Protein AF-A0A534PDE4-F1 (afdb_monomer_lite)

Structure (mmCIF, N/CA/C/O backbone):
data_AF-A0A534PDE4-F1
#
_entry.id   AF-A0A534PDE4-F1
#
loop_
_atom_site.group_PDB
_atom_site.id
_atom_site.type_symbol
_atom_site.label_atom_id
_atom_site.label_alt_id
_atom_site.label_comp_id
_atom_site.label_asym_id
_atom_site.label_entity_id
_atom_site.label_seq_id
_atom_site.pdbx_PDB_ins_code
_atom_site.Cartn_x
_atom_site.Cartn_y
_atom_site.Cartn_z
_atom_site.occupancy
_atom_site.B_iso_or_equiv
_atom_site.auth_seq_id
_atom_site.auth_comp_id
_atom_site.auth_asym_id
_atom_site.auth_atom_id
_atom_site.pdbx_PDB_model_num
ATOM 1 N N . MET A 1 1 ? -26.839 15.246 -19.950 1.00 51.34 1 MET A N 1
ATOM 2 C CA . MET A 1 1 ? -26.367 13.848 -19.894 1.00 51.34 1 MET A CA 1
ATOM 3 C C . MET A 1 1 ? -24.877 13.902 -20.155 1.00 51.34 1 MET A C 1
ATOM 5 O O . MET A 1 1 ? -24.501 14.30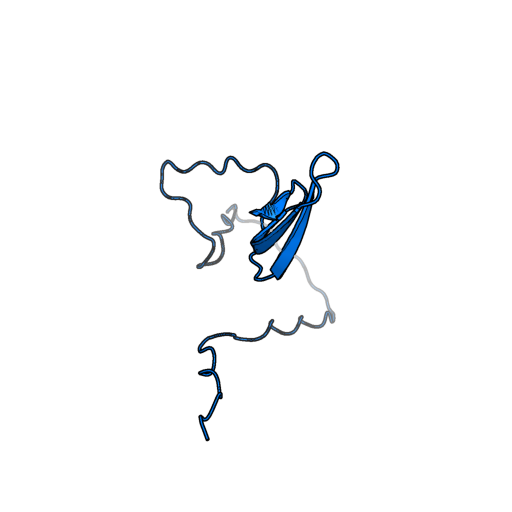2 -21.247 1.00 51.34 1 MET A O 1
ATOM 9 N N . HIS A 1 2 ? -24.051 13.686 -19.133 1.00 56.69 2 HIS A N 1
ATOM 10 C CA . HIS A 1 2 ? -22.598 13.756 -19.281 1.00 56.69 2 HIS A CA 1
ATOM 11 C C . HIS A 1 2 ? -22.086 12.371 -19.676 1.00 56.69 2 HIS A C 1
ATOM 13 O O . HIS A 1 2 ? -22.272 11.409 -18.932 1.00 56.69 2 HIS A O 1
ATOM 19 N N . ASP A 1 3 ? -21.513 12.279 -20.873 1.00 57.88 3 ASP A N 1
ATOM 20 C CA . ASP A 1 3 ? -20.827 11.087 -21.363 1.00 57.88 3 ASP A CA 1
ATOM 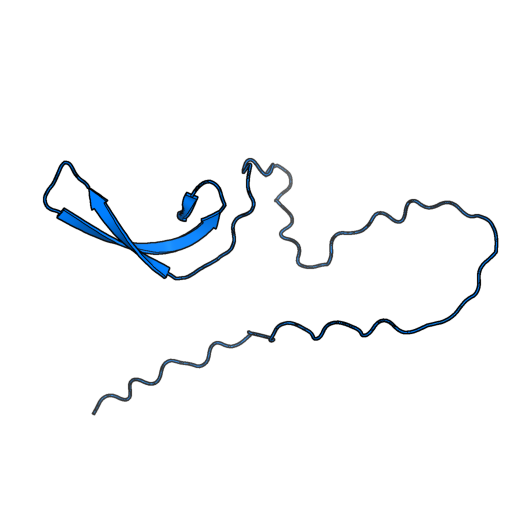21 C C . ASP A 1 3 ? -19.610 10.821 -20.464 1.00 57.88 3 ASP A C 1
ATOM 23 O O . ASP A 1 3 ? -18.760 11.693 -20.285 1.00 57.88 3 ASP A O 1
ATOM 27 N N . SER A 1 4 ? -19.600 9.656 -19.814 1.00 59.06 4 SER A N 1
ATOM 28 C CA . SER A 1 4 ? -18.617 9.261 -18.793 1.00 59.06 4 SER A CA 1
ATOM 29 C C . SER A 1 4 ? -17.612 8.244 -19.331 1.00 59.06 4 SER A C 1
ATOM 31 O O . SER A 1 4 ? -17.056 7.458 -18.567 1.00 59.06 4 SER A O 1
ATOM 33 N N . THR A 1 5 ? -17.405 8.211 -20.647 1.00 61.66 5 THR A N 1
ATOM 34 C CA . THR A 1 5 ? -16.501 7.243 -21.267 1.00 61.66 5 THR A CA 1
ATOM 35 C C . THR A 1 5 ? -15.038 7.643 -21.008 1.00 61.66 5 THR A C 1
ATOM 37 O O . THR A 1 5 ? -14.607 8.696 -21.485 1.00 61.66 5 THR A O 1
ATOM 40 N N . PRO A 1 6 ? -14.252 6.847 -20.255 1.00 58.38 6 PRO A N 1
ATOM 41 C CA . PRO A 1 6 ? -12.839 7.135 -20.026 1.00 58.38 6 PRO A CA 1
ATOM 42 C C . PRO A 1 6 ? -12.032 6.955 -21.326 1.00 58.38 6 PRO A C 1
ATOM 44 O O . PRO A 1 6 ? -12.392 6.114 -22.158 1.00 58.38 6 PRO A O 1
ATOM 47 N N . PRO A 1 7 ? -10.938 7.713 -21.531 1.00 60.53 7 PRO A N 1
ATOM 48 C CA . PRO A 1 7 ? -10.123 7.572 -22.731 1.00 60.53 7 PRO A CA 1
ATOM 49 C C . PRO A 1 7 ? -9.463 6.183 -22.783 1.00 60.53 7 PRO A C 1
ATOM 51 O O . PRO A 1 7 ? -9.087 5.639 -21.739 1.00 60.53 7 PRO A O 1
ATOM 54 N N . PRO A 1 8 ? -9.287 5.591 -23.978 1.00 54.25 8 PRO A N 1
ATOM 55 C CA . PRO A 1 8 ? -8.600 4.315 -24.104 1.00 54.25 8 PRO A CA 1
ATOM 56 C C . PRO A 1 8 ? -7.130 4.465 -23.695 1.00 54.25 8 PRO A C 1
ATOM 58 O O . PRO A 1 8 ? -6.425 5.362 -24.158 1.00 54.25 8 PRO A O 1
ATOM 61 N N . ILE A 1 9 ? -6.662 3.558 -22.836 1.00 54.44 9 ILE A N 1
ATOM 62 C CA . ILE A 1 9 ? -5.260 3.479 -22.415 1.00 54.44 9 ILE A CA 1
ATOM 63 C C . ILE A 1 9 ? -4.431 3.024 -23.621 1.00 54.44 9 ILE A C 1
ATOM 65 O O . ILE A 1 9 ? -4.431 1.849 -23.994 1.00 54.44 9 ILE A O 1
ATOM 69 N N . ALA A 1 10 ? -3.733 3.966 -24.251 1.00 49.69 10 ALA A N 1
ATOM 70 C CA . ALA A 1 10 ? -2.782 3.664 -25.307 1.00 49.69 10 ALA A CA 1
ATOM 71 C C . ALA A 1 10 ? -1.579 2.908 -24.717 1.00 49.69 10 ALA A C 1
ATOM 73 O O . ALA A 1 10 ? -0.899 3.417 -23.830 1.00 49.69 10 ALA A O 1
ATOM 74 N N . GLY A 1 11 ? -1.305 1.702 -25.227 1.00 55.31 11 GLY A N 1
ATOM 75 C CA . GLY A 1 11 ? -0.000 1.050 -25.050 1.00 55.31 11 GLY A CA 1
ATOM 76 C C . GLY A 1 11 ? 0.036 -0.298 -24.329 1.00 55.31 11 GLY A C 1
ATOM 77 O O . GLY A 1 11 ? 1.125 -0.842 -24.165 1.00 55.31 11 GLY A O 1
ATOM 78 N N . ARG A 1 12 ? -1.091 -0.903 -23.933 1.00 47.44 12 ARG A N 1
ATOM 79 C CA . ARG A 1 12 ? -1.045 -2.246 -23.328 1.00 47.44 12 ARG A CA 1
ATOM 80 C C . ARG A 1 12 ? -1.027 -3.335 -24.404 1.00 47.44 12 ARG A C 1
ATOM 82 O O . ARG A 1 12 ? -2.063 -3.894 -24.753 1.00 47.44 12 ARG A O 1
ATOM 89 N N . ALA A 1 13 ? 0.158 -3.645 -24.926 1.00 50.94 13 ALA A N 1
ATOM 90 C CA . ALA A 1 13 ? 0.376 -4.925 -25.592 1.00 50.94 13 ALA A CA 1
ATOM 91 C C . ALA A 1 13 ? 0.112 -6.041 -24.564 1.00 50.94 13 ALA A C 1
ATOM 93 O O . ALA A 1 13 ? 0.687 -6.037 -23.473 1.00 50.94 13 ALA A O 1
ATOM 94 N N . GLY A 1 14 ? -0.822 -6.943 -24.871 1.00 59.06 14 GLY A N 1
ATOM 95 C CA . GLY A 1 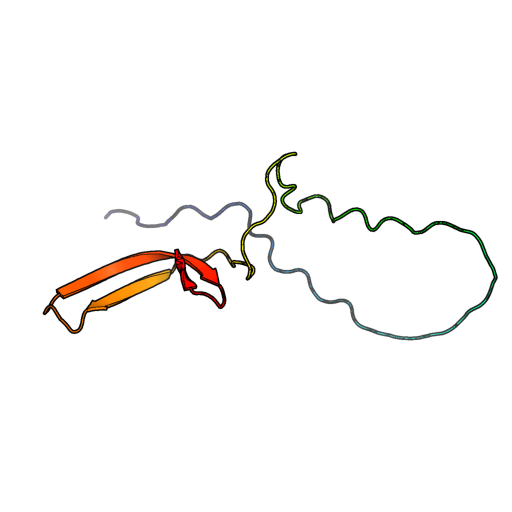14 ? -1.106 -8.108 -24.031 1.00 59.06 14 GLY A CA 1
ATOM 96 C C . GLY A 1 14 ? 0.134 -9.000 -23.862 1.00 59.06 14 GLY A C 1
ATOM 97 O O . GLY A 1 14 ? 1.074 -8.896 -24.654 1.00 59.06 14 GLY A O 1
ATOM 98 N N . PRO A 1 15 ? 0.168 -9.875 -22.842 1.00 55.72 15 PRO A N 1
ATOM 99 C CA . PRO A 1 15 ? 1.300 -10.774 -22.653 1.00 55.72 15 PRO A CA 1
ATOM 100 C C . PRO A 1 15 ? 1.453 -11.700 -23.870 1.00 55.72 15 PRO A C 1
ATOM 102 O O . PRO A 1 15 ? 0.474 -12.256 -24.370 1.00 55.72 15 PRO A O 1
ATOM 105 N N . ALA A 1 16 ? 2.688 -11.832 -24.356 1.00 57.41 16 ALA A N 1
ATOM 106 C CA . ALA A 1 16 ? 3.025 -12.652 -25.515 1.00 57.41 16 ALA A CA 1
ATOM 107 C C . ALA A 1 16 ? 2.710 -14.146 -25.272 1.00 57.41 16 ALA A C 1
ATOM 109 O O . ALA A 1 16 ? 2.858 -14.626 -24.143 1.00 57.41 16 ALA A O 1
ATOM 110 N N . PRO A 1 17 ? 2.300 -14.905 -26.306 1.00 52.41 17 PRO A N 1
ATOM 111 C CA . PRO A 1 17 ? 2.015 -16.328 -26.165 1.00 52.41 17 PRO A CA 1
ATOM 112 C C . PRO A 1 17 ? 3.307 -17.137 -25.973 1.00 52.41 17 PRO A C 1
ATOM 114 O O . PRO A 1 17 ? 4.322 -16.883 -26.621 1.00 52.41 17 PRO A O 1
ATOM 117 N N . LEU A 1 18 ? 3.256 -18.133 -25.083 1.00 55.34 18 LEU A N 1
ATOM 118 C CA . LEU A 1 18 ? 4.372 -19.037 -24.786 1.00 55.34 18 LEU A CA 1
ATOM 119 C C . LEU A 1 18 ? 4.683 -19.951 -25.990 1.00 55.34 18 LEU A C 1
ATOM 121 O O . LEU A 1 18 ? 3.748 -20.500 -26.584 1.00 55.34 18 LEU A O 1
ATOM 125 N N . PRO A 1 19 ? 5.964 -20.176 -26.344 1.00 49.31 19 PRO A N 1
ATOM 126 C CA . PRO A 1 19 ? 6.314 -21.091 -27.418 1.00 49.31 19 PRO A CA 1
ATOM 127 C C . PRO A 1 19 ? 6.182 -22.551 -26.966 1.00 49.31 19 PRO A C 1
ATOM 129 O O . PRO A 1 19 ? 6.598 -22.960 -25.884 1.00 49.31 19 PRO A O 1
ATOM 132 N N . HIS A 1 20 ? 5.577 -23.331 -27.849 1.00 46.12 20 HIS A N 1
ATOM 133 C CA . HIS A 1 20 ? 5.355 -24.768 -27.787 1.00 46.12 20 HIS A CA 1
ATOM 134 C C . HIS A 1 20 ? 6.689 -25.517 -27.909 1.00 46.12 20 HIS A C 1
ATOM 136 O O . HIS A 1 20 ? 7.443 -25.328 -28.862 1.00 46.12 20 HIS A O 1
ATOM 142 N N . VAL A 1 21 ? 6.964 -26.394 -26.943 1.00 49.56 21 VAL A N 1
ATOM 143 C CA . VAL A 1 21 ? 8.104 -27.319 -26.960 1.00 49.56 21 VAL A CA 1
ATOM 144 C C . VAL A 1 21 ? 7.810 -28.462 -27.929 1.00 49.56 21 VAL A C 1
ATOM 146 O O . VAL A 1 21 ? 6.819 -29.174 -27.770 1.00 49.56 21 VAL A O 1
ATOM 149 N N . GLY A 1 22 ? 8.700 -28.675 -28.901 1.00 38.44 22 GLY A N 1
ATOM 150 C CA . GLY A 1 22 ? 8.615 -29.809 -29.815 1.00 38.44 22 GLY A CA 1
ATOM 151 C C . GLY A 1 22 ? 9.882 -30.074 -30.632 1.00 38.44 22 GLY A C 1
ATOM 152 O O . GLY A 1 22 ? 9.971 -29.628 -31.765 1.00 38.44 22 GLY A O 1
ATOM 153 N N . ARG A 1 23 ? 10.752 -30.931 -30.070 1.00 35.94 23 ARG A N 1
ATOM 154 C CA . ARG A 1 23 ? 11.464 -32.044 -30.743 1.00 35.94 23 ARG A CA 1
ATOM 155 C C . ARG A 1 23 ? 12.695 -31.759 -31.634 1.00 35.94 23 ARG A C 1
ATOM 157 O O . ARG A 1 23 ? 12.568 -31.244 -32.734 1.00 35.94 23 ARG A O 1
ATOM 164 N N . GLY A 1 24 ? 13.822 -32.368 -31.236 1.00 39.72 24 GLY A N 1
ATOM 165 C CA . GLY A 1 24 ? 14.630 -33.196 -32.149 1.00 39.72 24 GLY A CA 1
ATOM 166 C C . GLY A 1 24 ? 16.076 -32.767 -32.414 1.00 39.72 24 GLY A C 1
ATOM 167 O O . GLY A 1 24 ? 16.320 -32.025 -33.352 1.00 39.72 24 GLY A O 1
ATOM 168 N N . ASP A 1 25 ? 16.990 -33.314 -31.606 1.00 42.41 25 ASP A N 1
ATOM 169 C CA . ASP A 1 25 ? 18.357 -33.783 -31.901 1.00 42.41 25 ASP A CA 1
ATOM 170 C C . ASP A 1 25 ? 19.250 -33.030 -32.903 1.00 42.41 25 ASP A C 1
ATOM 172 O O . ASP A 1 25 ? 19.032 -33.069 -34.111 1.00 42.41 25 ASP A O 1
ATOM 176 N N . SER A 1 26 ? 20.388 -32.524 -32.408 1.00 36.72 26 SER A N 1
ATOM 177 C CA . SER A 1 26 ? 21.738 -33.050 -32.721 1.00 36.72 26 SER A CA 1
ATOM 178 C C . SER A 1 26 ? 22.826 -32.100 -32.193 1.00 36.72 26 SER A C 1
ATOM 180 O O . SER A 1 26 ? 22.963 -30.970 -32.651 1.00 36.72 26 SER A O 1
ATOM 182 N N . ALA A 1 27 ? 23.633 -32.579 -31.247 1.00 40.56 27 ALA A N 1
ATOM 183 C CA . ALA A 1 27 ? 25.007 -32.114 -31.012 1.00 40.56 27 ALA A CA 1
ATOM 184 C C . ALA A 1 27 ? 25.964 -33.112 -31.718 1.00 40.56 27 ALA A C 1
ATOM 186 O O . ALA A 1 27 ? 25.485 -34.199 -32.051 1.00 40.56 27 ALA A O 1
ATOM 187 N N . PRO A 1 28 ? 27.282 -32.860 -31.914 1.00 59.34 28 PRO A N 1
ATOM 188 C CA . PRO A 1 28 ? 28.119 -31.842 -31.261 1.00 59.34 28 PRO A CA 1
ATOM 189 C C . PRO A 1 28 ? 29.136 -31.123 -32.186 1.00 59.34 28 PRO A C 1
ATOM 191 O O . PRO A 1 28 ? 29.486 -31.619 -33.248 1.00 59.34 28 PRO A O 1
ATOM 194 N N . THR A 1 29 ? 29.715 -30.003 -31.738 1.00 34.84 29 THR A N 1
ATOM 195 C CA . THR A 1 29 ? 31.138 -29.701 -32.007 1.00 34.84 29 THR A CA 1
ATOM 196 C C . THR A 1 29 ? 31.664 -28.561 -31.127 1.00 34.84 29 THR A C 1
ATOM 198 O O . THR A 1 29 ? 31.229 -27.420 -31.206 1.00 34.84 29 THR A O 1
ATOM 201 N N . SER A 1 30 ? 32.593 -28.959 -30.257 1.00 39.97 30 SER A N 1
ATOM 202 C CA . SER A 1 30 ? 33.776 -28.268 -29.735 1.00 39.97 30 SER A CA 1
ATOM 203 C C . SER A 1 30 ? 33.965 -26.761 -29.994 1.00 39.97 30 SER A C 1
ATOM 205 O O . SER A 1 30 ? 34.219 -26.350 -31.119 1.00 39.97 30 SER A O 1
ATOM 207 N N . ALA A 1 31 ? 34.046 -26.042 -28.867 1.00 46.84 31 ALA A N 1
ATOM 208 C CA . ALA A 1 31 ? 34.928 -24.912 -28.552 1.00 46.84 31 ALA A CA 1
ATOM 209 C C . ALA A 1 31 ? 34.880 -23.658 -29.442 1.00 46.84 31 ALA A C 1
ATOM 211 O O . ALA A 1 31 ? 35.462 -23.638 -30.517 1.00 46.84 31 ALA A O 1
ATOM 212 N N . ASP A 1 32 ? 34.364 -22.555 -28.889 1.00 37.59 32 ASP A N 1
ATOM 213 C CA . ASP A 1 32 ? 35.236 -21.411 -28.601 1.00 37.59 32 ASP A CA 1
ATOM 214 C C . ASP A 1 32 ? 34.621 -20.492 -27.534 1.00 37.59 32 ASP A C 1
ATOM 216 O O . ASP A 1 32 ? 33.407 -20.435 -27.327 1.00 37.59 32 ASP A O 1
ATOM 220 N N . ALA A 1 33 ? 35.499 -19.815 -26.812 1.00 48.94 33 ALA A N 1
ATOM 221 C CA . ALA A 1 33 ? 35.213 -18.938 -25.703 1.00 48.94 33 ALA A CA 1
ATOM 222 C C . ALA A 1 33 ? 34.346 -17.741 -26.105 1.00 48.94 33 ALA A C 1
ATOM 224 O O . ALA A 1 33 ? 34.727 -16.916 -26.925 1.00 48.94 33 ALA A O 1
ATOM 225 N N . SER A 1 34 ? 33.240 -17.555 -25.398 1.00 39.72 34 SER A N 1
ATOM 226 C CA . SER A 1 34 ? 32.896 -16.251 -24.841 1.00 39.72 34 SER A CA 1
ATOM 227 C C . SER A 1 34 ? 31.763 -16.488 -23.867 1.00 39.72 34 SER A C 1
ATOM 229 O O . SER A 1 34 ? 30.710 -16.999 -24.245 1.00 39.72 34 SER A O 1
ATOM 231 N N . ALA A 1 35 ? 31.974 -16.140 -22.600 1.00 49.53 35 ALA A N 1
ATOM 232 C CA . ALA A 1 35 ? 30.865 -15.871 -21.709 1.00 49.53 35 ALA A CA 1
ATOM 233 C C . ALA A 1 35 ? 30.055 -14.757 -22.378 1.00 49.53 35 ALA A C 1
ATOM 235 O O . ALA A 1 35 ? 30.393 -13.579 -22.246 1.00 49.53 35 ALA A O 1
ATOM 236 N N . ALA A 1 36 ? 29.050 -15.148 -23.168 1.00 49.34 36 ALA A N 1
ATOM 237 C CA . ALA A 1 36 ? 28.075 -14.257 -23.749 1.00 49.34 36 ALA A CA 1
ATOM 238 C C . ALA A 1 36 ? 27.417 -13.587 -22.555 1.00 49.34 36 ALA A C 1
ATOM 240 O O . ALA A 1 36 ? 26.542 -14.152 -21.899 1.00 49.34 36 ALA A O 1
ATOM 241 N N . ARG A 1 37 ? 27.965 -12.422 -22.202 1.00 55.12 37 ARG A N 1
ATOM 242 C CA . ARG A 1 37 ? 27.405 -11.504 -21.232 1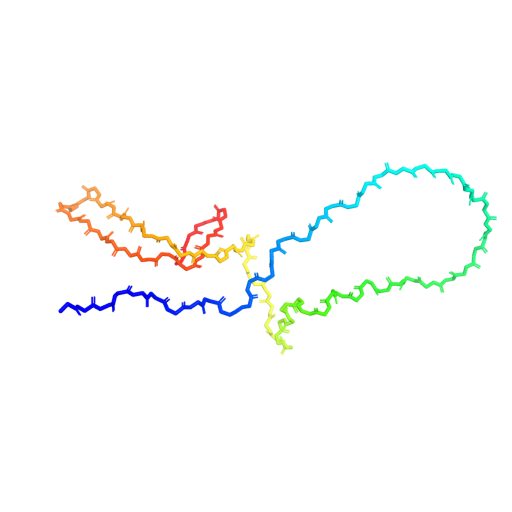.00 55.12 37 ARG A CA 1
ATOM 243 C C . ARG A 1 37 ? 25.954 -11.388 -21.638 1.00 55.12 37 ARG A C 1
ATOM 245 O O . ARG A 1 37 ? 25.673 -10.839 -22.699 1.00 55.12 37 ARG A O 1
ATOM 252 N N . LEU A 1 38 ? 25.075 -11.977 -20.834 1.00 56.41 38 LEU A N 1
ATOM 253 C CA . LEU A 1 38 ? 23.642 -11.825 -20.970 1.00 56.41 38 LEU A CA 1
ATOM 254 C C . LEU A 1 38 ? 23.388 -10.335 -20.769 1.00 56.41 38 LEU A C 1
ATOM 256 O O . LEU A 1 38 ? 23.266 -9.858 -19.644 1.00 56.41 38 LEU A O 1
ATOM 260 N N . THR A 1 39 ? 23.454 -9.570 -21.855 1.00 59.66 39 THR A N 1
ATOM 261 C CA . THR A 1 39 ? 23.050 -8.176 -21.868 1.00 59.66 39 THR A CA 1
ATOM 262 C C . THR A 1 39 ? 21.590 -8.187 -21.447 1.00 59.66 39 THR A C 1
ATOM 264 O O . THR A 1 39 ? 20.794 -8.851 -22.119 1.00 59.66 39 THR A O 1
ATOM 267 N N . PRO A 1 40 ? 21.232 -7.539 -20.324 1.00 59.19 40 PRO A N 1
ATOM 268 C CA . PRO A 1 40 ? 19.849 -7.488 -19.883 1.00 59.19 40 PRO A CA 1
ATOM 269 C C . PRO A 1 40 ? 18.977 -6.979 -21.034 1.00 59.19 40 PRO A C 1
ATOM 271 O O . PRO A 1 40 ? 19.432 -6.083 -21.758 1.00 59.19 40 PRO A O 1
ATOM 274 N N . PRO A 1 41 ? 17.767 -7.533 -21.228 1.00 63.59 41 PRO A N 1
ATOM 275 C CA . PRO A 1 41 ? 16.885 -7.119 -22.310 1.00 63.59 41 PRO A CA 1
ATOM 276 C C . PRO A 1 41 ? 16.701 -5.600 -22.278 1.00 63.59 41 PRO A C 1
ATOM 278 O O . PRO A 1 41 ? 16.529 -5.005 -21.203 1.00 63.59 41 PRO A O 1
ATOM 281 N N . GLU A 1 42 ? 16.797 -4.978 -23.455 1.00 58.28 42 GLU A N 1
ATOM 282 C CA . GLU A 1 42 ? 16.580 -3.544 -23.634 1.00 58.28 42 GLU A CA 1
ATOM 283 C C . GLU A 1 42 ? 15.196 -3.186 -23.079 1.00 58.28 42 GLU A C 1
ATOM 285 O O . GLU A 1 42 ? 14.181 -3.697 -23.543 1.00 58.28 42 GLU A O 1
ATOM 290 N N . GLY A 1 43 ? 15.165 -2.382 -22.013 1.00 57.06 43 GLY A N 1
ATOM 291 C CA . GLY A 1 43 ? 13.944 -2.066 -21.261 1.00 57.06 43 GLY A CA 1
ATOM 292 C C . GLY A 1 43 ? 13.961 -2.493 -19.792 1.00 57.06 43 GLY A C 1
ATOM 293 O O . GLY A 1 43 ? 13.093 -2.070 -19.034 1.00 57.06 43 GLY A O 1
ATOM 294 N N . SER A 1 44 ? 14.962 -3.262 -19.350 1.00 60.44 44 SER A N 1
ATOM 295 C CA . SER A 1 44 ? 15.218 -3.420 -17.911 1.00 60.44 44 SER A CA 1
ATOM 296 C C . SER A 1 44 ? 15.535 -2.039 -17.321 1.00 60.44 44 SER A C 1
ATOM 298 O O . SER A 1 44 ? 16.402 -1.367 -17.893 1.00 60.44 44 SER A O 1
ATOM 300 N N . PRO A 1 45 ? 14.885 -1.592 -16.226 1.00 61.84 45 PRO A N 1
ATOM 301 C CA . PRO A 1 45 ? 15.227 -0.328 -15.588 1.00 61.84 45 PRO A CA 1
ATOM 302 C C . PRO A 1 45 ? 16.707 -0.377 -15.217 1.00 61.84 45 PRO A C 1
ATOM 304 O O . PRO A 1 45 ? 17.117 -1.119 -14.324 1.00 61.84 45 PRO A O 1
ATOM 307 N N . ARG A 1 46 ? 17.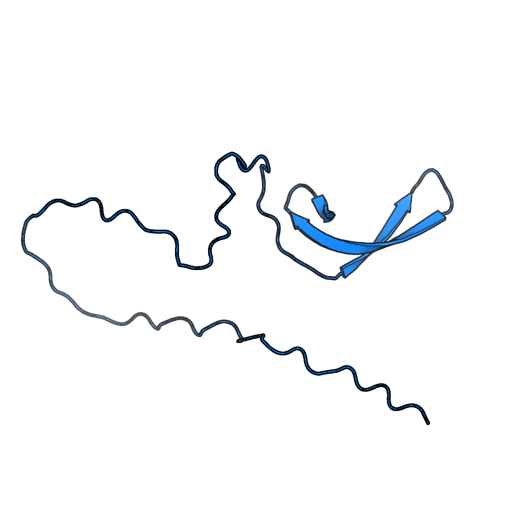541 0.338 -15.975 1.00 67.81 46 ARG A N 1
ATOM 308 C CA . ARG A 1 46 ? 18.947 0.489 -15.628 1.00 67.81 46 ARG A CA 1
ATOM 309 C C . ARG A 1 46 ? 18.960 1.504 -14.509 1.00 67.81 46 ARG A C 1
ATOM 311 O O . ARG A 1 46 ? 18.683 2.674 -14.751 1.00 67.81 46 ARG A O 1
ATOM 318 N N . LEU A 1 47 ? 19.225 1.026 -13.301 1.00 69.38 47 LEU A N 1
ATOM 319 C CA . LEU A 1 47 ? 19.530 1.898 -12.181 1.00 69.38 47 LEU A CA 1
ATOM 320 C C . LEU A 1 47 ? 20.618 2.876 -12.631 1.00 69.38 47 LEU A C 1
ATOM 322 O O . LEU A 1 47 ? 21.564 2.479 -13.327 1.00 69.38 47 LEU A O 1
ATOM 326 N N . SER A 1 48 ? 20.459 4.154 -12.297 1.00 69.00 48 SER A N 1
ATOM 327 C CA . SER A 1 48 ? 21.462 5.156 -12.637 1.00 69.00 48 SER A CA 1
ATOM 328 C C . SER A 1 48 ? 22.803 4.737 -12.024 1.00 69.00 48 SER A C 1
ATOM 330 O O . SER A 1 48 ? 22.817 4.107 -10.965 1.00 69.00 48 SER A O 1
ATOM 332 N N . PRO A 1 49 ? 23.954 5.058 -12.638 1.00 57.72 49 PRO A N 1
ATOM 333 C CA . PRO A 1 49 ? 25.251 4.764 -12.035 1.00 57.72 49 PRO A CA 1
ATOM 334 C C . PRO A 1 49 ? 25.350 5.430 -10.648 1.00 57.72 49 PRO A C 1
ATOM 336 O O . PRO A 1 49 ? 25.509 6.644 -10.557 1.00 57.72 49 PRO A O 1
ATOM 339 N N . GLY A 1 50 ? 25.200 4.645 -9.575 1.00 63.44 50 GLY A N 1
ATOM 340 C CA . GLY A 1 50 ? 25.133 5.118 -8.182 1.00 63.44 50 GLY A CA 1
ATOM 341 C C . GLY A 1 50 ? 23.835 4.779 -7.434 1.00 63.44 50 GLY A C 1
ATOM 342 O O . GLY A 1 50 ? 23.811 4.848 -6.208 1.00 63.44 50 GLY A O 1
ATOM 343 N N . GLU A 1 51 ? 22.780 4.363 -8.133 1.00 72.31 51 GLU A N 1
ATOM 344 C CA . GLU A 1 51 ? 21.566 3.813 -7.528 1.00 72.31 51 GLU A CA 1
ATOM 345 C C . GLU A 1 51 ? 21.756 2.307 -7.328 1.00 72.31 51 GLU A C 1
ATOM 347 O O . GLU A 1 51 ? 21.496 1.499 -8.212 1.00 72.31 51 GLU A O 1
ATOM 352 N N . GLU A 1 52 ? 22.269 1.904 -6.171 1.00 76.38 52 GLU A N 1
ATOM 353 C CA . GLU A 1 52 ? 22.237 0.490 -5.800 1.00 76.38 52 GLU A CA 1
ATOM 354 C C . GLU A 1 52 ? 20.813 0.114 -5.369 1.00 76.38 52 GLU A C 1
ATOM 356 O O . GLU A 1 52 ? 20.177 0.832 -4.592 1.00 76.38 52 GLU A O 1
ATOM 361 N N . GLU A 1 53 ? 20.294 -1.004 -5.877 1.00 83.56 53 GLU A N 1
ATOM 362 C CA . GLU A 1 53 ? 18.996 -1.527 -5.451 1.00 83.56 53 GLU A CA 1
ATOM 363 C C . GLU A 1 53 ? 19.092 -1.993 -3.994 1.00 83.56 53 GLU A C 1
ATOM 365 O O . GLU A 1 53 ? 19.804 -2.941 -3.667 1.00 83.56 53 GLU A O 1
ATOM 370 N N . ARG A 1 54 ? 18.374 -1.303 -3.102 1.00 90.06 54 ARG A N 1
ATOM 371 C CA . ARG A 1 54 ? 18.390 -1.554 -1.650 1.00 90.06 54 ARG A CA 1
ATOM 372 C C . ARG A 1 54 ? 17.222 -2.418 -1.181 1.00 90.06 54 ARG A C 1
ATOM 374 O O . ARG A 1 54 ? 17.178 -2.807 -0.010 1.00 90.06 54 ARG A O 1
ATOM 381 N N . ARG A 1 55 ? 16.228 -2.668 -2.034 1.00 88.50 55 ARG A N 1
ATOM 382 C CA . ARG A 1 55 ? 15.025 -3.427 -1.678 1.00 88.50 55 ARG A CA 1
ATOM 383 C C . ARG A 1 55 ? 15.356 -4.917 -1.632 1.00 88.50 55 ARG A C 1
ATOM 385 O O . ARG A 1 55 ? 15.974 -5.463 -2.537 1.00 88.50 55 ARG A O 1
ATOM 392 N N . ARG A 1 56 ? 14.895 -5.592 -0.574 1.00 92.81 56 ARG A N 1
ATOM 393 C CA . ARG A 1 56 ? 15.078 -7.046 -0.396 1.00 92.81 56 ARG A CA 1
ATOM 394 C C . ARG A 1 56 ? 14.135 -7.890 -1.255 1.00 92.81 56 ARG A C 1
ATOM 396 O O . ARG A 1 56 ? 14.491 -9.007 -1.606 1.00 92.81 56 ARG A O 1
ATOM 403 N N . HIS A 1 57 ? 12.948 -7.366 -1.568 1.00 94.12 57 HIS A N 1
ATOM 404 C CA . HIS A 1 57 ? 11.925 -8.058 -2.354 1.00 94.12 57 HIS A CA 1
ATOM 405 C C . HIS A 1 57 ? 11.534 -7.201 -3.567 1.00 94.12 57 HIS A C 1
ATOM 407 O O . HIS A 1 57 ? 11.347 -5.988 -3.400 1.00 94.12 57 HIS A O 1
ATOM 413 N N . PRO A 1 58 ? 11.380 -7.804 -4.762 1.00 92.88 58 PRO A N 1
ATOM 414 C CA . PRO A 1 58 ? 10.827 -7.121 -5.927 1.00 92.88 58 PRO A CA 1
ATOM 415 C C . PRO A 1 58 ? 9.426 -6.567 -5.647 1.00 92.88 58 PRO A C 1
ATOM 417 O O . PRO A 1 58 ? 8.667 -7.144 -4.864 1.00 92.88 58 PRO A O 1
ATOM 420 N N . ARG A 1 59 ? 9.082 -5.460 -6.314 1.00 95.62 59 ARG A N 1
ATOM 421 C CA . ARG A 1 59 ? 7.759 -4.833 -6.226 1.00 95.62 59 ARG A CA 1
ATOM 422 C C . ARG A 1 59 ? 7.029 -4.917 -7.562 1.00 95.62 59 ARG A C 1
ATOM 424 O O . ARG A 1 59 ? 7.617 -4.609 -8.596 1.00 95.62 59 ARG A O 1
ATOM 431 N N . ALA A 1 60 ? 5.766 -5.329 -7.534 1.00 95.94 60 ALA A N 1
ATOM 432 C CA . ALA A 1 60 ? 4.879 -5.321 -8.688 1.00 95.94 60 ALA A CA 1
ATOM 433 C C . ALA A 1 60 ? 4.016 -4.048 -8.665 1.00 95.94 60 ALA A C 1
ATOM 435 O O . ALA A 1 60 ? 3.404 -3.779 -7.630 1.00 95.94 60 ALA A O 1
ATOM 436 N N . PRO A 1 61 ? 3.942 -3.284 -9.769 1.00 96.44 61 PRO A N 1
ATOM 437 C CA . PRO A 1 61 ? 3.072 -2.116 -9.848 1.00 96.44 61 PRO A CA 1
ATOM 438 C C . PRO A 1 61 ? 1.603 -2.550 -9.849 1.00 96.44 61 PRO A C 1
ATOM 440 O O . PRO A 1 61 ? 1.232 -3.498 -10.551 1.00 96.44 61 PRO A O 1
ATOM 443 N N . VAL A 1 62 ? 0.769 -1.852 -9.083 1.00 96.25 62 VAL A N 1
ATOM 444 C CA . VAL A 1 62 ? -0.674 -2.095 -8.976 1.00 96.25 62 VAL A CA 1
ATOM 445 C C . VAL A 1 62 ? -1.440 -0.773 -8.856 1.00 96.25 62 VAL A C 1
ATOM 447 O O . VAL A 1 62 ? -0.847 0.284 -8.698 1.00 96.25 62 VAL A O 1
ATOM 450 N N . ASP A 1 63 ? -2.764 -0.838 -8.958 1.00 96.75 63 ASP A N 1
ATOM 451 C CA . ASP A 1 63 ? -3.664 0.275 -8.642 1.00 96.75 63 ASP A CA 1
ATOM 452 C C . ASP A 1 63 ? -4.865 -0.313 -7.892 1.00 96.75 63 ASP A C 1
ATOM 454 O O . ASP A 1 63 ? -5.793 -0.860 -8.495 1.00 96.75 63 ASP A O 1
ATOM 458 N N . LEU A 1 64 ? -4.765 -0.360 -6.560 1.00 94.94 64 LEU A N 1
ATOM 459 C CA . LEU A 1 64 ? -5.719 -1.065 -5.697 1.00 94.94 64 LEU A CA 1
ATOM 460 C C . LEU A 1 64 ? -6.210 -0.168 -4.566 1.00 94.94 64 LEU A C 1
ATOM 462 O O . LEU A 1 64 ? -5.406 0.339 -3.791 1.00 94.94 64 LEU A O 1
ATOM 466 N N . LEU A 1 65 ? -7.530 -0.049 -4.406 1.00 96.81 65 LEU A N 1
ATOM 467 C CA . LEU A 1 65 ? -8.130 0.615 -3.249 1.00 96.81 65 LEU A CA 1
ATOM 468 C C . LEU A 1 65 ? -8.018 -0.281 -2.006 1.00 96.81 65 LEU A C 1
ATOM 470 O O . LEU A 1 65 ? -8.652 -1.335 -1.928 1.00 96.81 65 LEU A O 1
ATOM 474 N N . VAL A 1 66 ? -7.243 0.158 -1.018 1.00 95.25 66 VAL A N 1
ATOM 475 C CA . VAL A 1 66 ? -6.984 -0.551 0.238 1.00 95.25 66 VAL A CA 1
ATOM 476 C C . VAL A 1 66 ? -7.597 0.208 1.411 1.00 95.25 66 VAL A C 1
ATOM 478 O O . VAL A 1 66 ? -7.414 1.415 1.559 1.00 95.25 66 VAL A O 1
ATOM 481 N N . GLY A 1 67 ? -8.316 -0.518 2.270 1.00 94.38 67 GLY A N 1
ATOM 482 C CA . GLY A 1 67 ? -8.814 -0.016 3.549 1.00 94.38 67 GLY A CA 1
ATOM 483 C C . GLY A 1 67 ? -7.923 -0.460 4.709 1.00 94.38 67 GLY A C 1
ATOM 484 O O . GLY A 1 67 ? -7.746 -1.657 4.924 1.00 94.38 67 GLY A O 1
ATOM 485 N N . VAL A 1 68 ? -7.402 0.489 5.486 1.00 92.00 68 VAL A N 1
ATOM 486 C CA . VAL A 1 68 ? -6.636 0.240 6.714 1.00 92.00 68 VAL A CA 1
ATOM 487 C C . VAL A 1 68 ? -7.529 0.495 7.925 1.00 92.00 68 VAL A C 1
ATOM 489 O O . VAL A 1 68 ? -8.107 1.576 8.068 1.00 92.00 68 VAL A O 1
ATOM 492 N N . LYS A 1 69 ? -7.634 -0.505 8.805 1.00 92.56 69 LYS A N 1
ATOM 493 C CA . LYS A 1 69 ? -8.339 -0.418 10.086 1.00 92.56 69 LYS A CA 1
ATOM 494 C C . LYS A 1 69 ? -7.320 -0.391 11.218 1.00 92.56 69 LYS A C 1
ATOM 496 O O . LYS A 1 69 ? -6.439 -1.243 11.278 1.00 92.56 69 LYS A O 1
ATOM 501 N N . PHE A 1 70 ? -7.477 0.559 12.127 1.00 92.00 70 PHE A N 1
ATOM 502 C CA . PHE A 1 70 ? -6.651 0.660 13.321 1.00 92.00 70 PHE A CA 1
ATOM 503 C C . PHE A 1 70 ? -7.452 0.155 14.516 1.00 92.00 70 PHE A C 1
ATOM 505 O O . PHE A 1 70 ? -8.530 0.666 14.787 1.00 92.00 70 PHE A O 1
ATOM 512 N N . ASP A 1 71 ? -6.947 -0.831 15.253 1.00 90.31 71 ASP A N 1
ATOM 513 C CA . ASP A 1 71 ? -7.705 -1.386 16.385 1.00 90.31 71 ASP A CA 1
ATOM 514 C C . ASP A 1 71 ? -7.820 -0.407 17.565 1.00 90.31 71 ASP A C 1
ATOM 516 O O . ASP A 1 71 ? -8.747 -0.499 18.368 1.00 90.31 71 ASP A O 1
ATOM 520 N N . SER A 1 72 ? -6.903 0.560 17.660 1.00 89.75 72 SER A N 1
ATOM 521 C CA . SER A 1 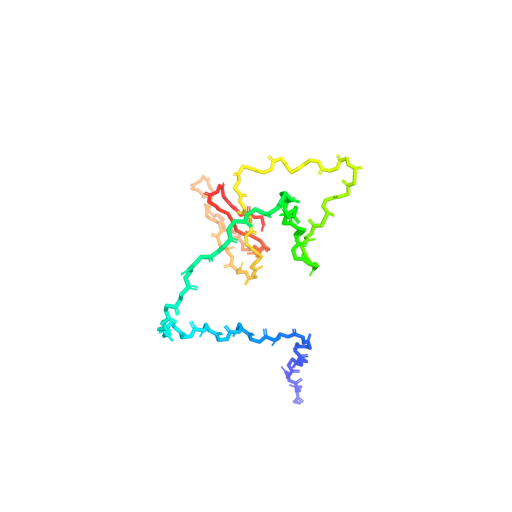72 ? -6.865 1.560 18.732 1.00 89.75 72 SER A CA 1
ATOM 522 C C . SER A 1 72 ? -7.787 2.763 18.511 1.00 89.75 72 SER A C 1
ATOM 524 O O . SER A 1 72 ? -8.018 3.519 19.455 1.00 89.75 72 SER A O 1
ATOM 526 N N . VAL A 1 73 ? -8.323 2.964 17.301 1.00 83.44 73 VAL A N 1
ATOM 527 C CA . VAL A 1 73 ? -9.234 4.076 16.987 1.00 83.44 73 VAL A CA 1
ATOM 528 C C . VAL A 1 73 ? -10.419 3.587 16.159 1.00 83.44 73 VAL A C 1
ATOM 530 O O . VAL A 1 73 ? -10.290 2.716 15.313 1.00 83.44 73 VAL A O 1
ATOM 533 N N . GLN A 1 74 ? -11.603 4.169 16.349 1.00 78.62 74 GLN A N 1
ATOM 534 C CA . GLN A 1 74 ? -12.795 3.818 15.559 1.00 78.62 74 GLN A CA 1
ATOM 535 C C . GLN A 1 74 ? -12.783 4.486 14.169 1.00 78.62 74 GLN A C 1
ATOM 537 O O . GLN A 1 74 ? -13.775 5.076 13.748 1.00 78.62 74 GLN A O 1
ATOM 542 N N . GLN A 1 75 ? -11.645 4.464 13.474 1.00 80.50 75 GLN A N 1
ATOM 543 C CA . GLN A 1 75 ? -11.453 5.132 12.186 1.00 80.50 75 GLN A CA 1
ATOM 544 C C . GLN A 1 75 ? -10.865 4.170 11.154 1.00 80.50 75 GLN A C 1
ATOM 546 O O . GLN A 1 75 ? -10.079 3.279 11.485 1.00 80.50 75 GLN A O 1
ATOM 551 N N . PHE A 1 76 ? -11.252 4.374 9.895 1.00 84.50 76 PHE A N 1
ATOM 552 C CA . PHE A 1 76 ? -10.706 3.662 8.745 1.00 84.50 76 PHE A CA 1
ATOM 553 C C . PHE A 1 76 ? -10.100 4.665 7.761 1.00 84.50 76 PHE A C 1
ATOM 555 O O . PHE A 1 76 ? -10.621 5.768 7.595 1.00 84.50 76 PHE A O 1
ATOM 562 N N . LEU A 1 77 ? -9.005 4.273 7.110 1.00 91.69 77 LEU A N 1
ATOM 563 C CA . LEU A 1 77 ? -8.364 5.039 6.044 1.00 91.69 77 LEU A CA 1
ATOM 564 C C . LEU A 1 77 ? -8.467 4.247 4.741 1.00 91.69 77 LEU A C 1
ATOM 566 O O . LEU A 1 77 ? -8.135 3.066 4.727 1.00 91.69 77 LEU A O 1
ATOM 570 N N . ALA A 1 78 ? -8.918 4.885 3.662 1.00 94.06 78 ALA A N 1
ATOM 571 C CA . ALA A 1 78 ? -8.963 4.286 2.332 1.00 94.06 78 ALA A CA 1
ATOM 572 C C . ALA A 1 78 ? -7.981 5.012 1.404 1.00 94.06 78 ALA A C 1
ATOM 574 O O . ALA A 1 78 ? -8.054 6.235 1.276 1.00 94.06 78 ALA A O 1
ATOM 575 N N . VAL A 1 79 ? -7.066 4.268 0.785 1.00 94.00 79 VAL A N 1
ATOM 576 C CA . VAL A 1 79 ? -6.001 4.791 -0.089 1.00 94.00 79 VAL A CA 1
ATOM 577 C C . VAL A 1 79 ? -5.781 3.861 -1.275 1.00 94.00 79 VAL A C 1
ATOM 579 O O . VAL A 1 79 ? -6.082 2.673 -1.185 1.00 94.00 79 VAL A O 1
ATOM 582 N N . TYR A 1 80 ? -5.258 4.390 -2.377 1.00 95.88 80 TYR A N 1
ATOM 583 C CA . TYR A 1 80 ? -4.778 3.562 -3.480 1.00 95.88 80 TYR A CA 1
ATOM 584 C C . TYR A 1 80 ? -3.326 3.164 -3.221 1.00 95.88 80 TYR A C 1
ATOM 586 O O . TYR A 1 80 ? -2.505 4.035 -2.953 1.00 95.88 80 TYR A O 1
ATOM 594 N N . ALA A 1 81 ? -3.040 1.864 -3.276 1.00 96.19 81 ALA A N 1
ATOM 595 C CA . ALA A 1 81 ? -1.678 1.345 -3.293 1.00 96.19 81 ALA A CA 1
ATOM 596 C C . ALA A 1 81 ? -1.158 1.332 -4.734 1.00 96.19 81 ALA A C 1
ATOM 598 O O . ALA A 1 81 ? -1.866 0.885 -5.643 1.00 96.19 81 ALA A O 1
ATOM 599 N N . GLU A 1 82 ? 0.075 1.792 -4.914 1.00 96.88 82 GLU A N 1
ATOM 600 C CA . GLU A 1 82 ? 0.765 1.916 -6.200 1.00 96.88 82 GLU A CA 1
ATOM 601 C C . GLU A 1 82 ? 1.656 0.698 -6.485 1.00 96.88 82 GLU A C 1
ATOM 603 O O . GLU A 1 82 ? 1.926 0.359 -7.643 1.00 96.88 82 GLU A O 1
ATOM 608 N N . ASP A 1 83 ? 2.121 0.006 -5.439 1.00 96.69 83 ASP A N 1
ATOM 609 C CA . ASP A 1 83 ? 2.902 -1.220 -5.588 1.00 96.69 83 ASP A CA 1
ATOM 610 C C . ASP A 1 83 ? 2.726 -2.236 -4.445 1.00 96.69 83 ASP A C 1
ATOM 612 O O . ASP A 1 83 ? 2.256 -1.938 -3.344 1.00 96.69 83 ASP A O 1
ATOM 616 N N . LEU A 1 84 ? 3.107 -3.486 -4.729 1.00 96.00 84 LEU A N 1
ATOM 617 C CA . LEU A 1 84 ? 3.084 -4.590 -3.772 1.00 96.00 84 LEU A CA 1
ATOM 618 C C . LEU A 1 84 ? 4.354 -5.432 -3.816 1.00 96.00 84 LEU A C 1
ATOM 620 O O . LEU A 1 84 ? 4.901 -5.729 -4.876 1.00 96.00 84 LEU A O 1
ATOM 624 N N . SER A 1 85 ? 4.776 -5.892 -2.643 1.00 95.94 85 SER A N 1
ATOM 625 C CA . SER A 1 85 ? 5.849 -6.866 -2.447 1.00 95.94 85 SER A CA 1
ATOM 626 C C . SER A 1 85 ? 5.510 -7.827 -1.314 1.00 95.94 85 SER A C 1
ATOM 628 O O . SER A 1 85 ? 4.620 -7.565 -0.507 1.00 95.94 85 SER A O 1
ATOM 630 N N . GLU A 1 86 ? 6.299 -8.891 -1.183 1.00 96.81 86 GLU A N 1
ATOM 631 C CA . GLU A 1 86 ? 6.237 -9.808 -0.036 1.00 96.81 86 GLU A CA 1
ATOM 632 C C . GLU A 1 86 ? 6.421 -9.093 1.316 1.00 96.81 86 GLU A C 1
ATOM 634 O O . GLU A 1 86 ? 5.857 -9.503 2.325 1.00 96.81 86 GLU A O 1
ATOM 639 N N . SER A 1 87 ? 7.169 -7.985 1.338 1.00 95.38 87 SER A N 1
ATOM 640 C CA . SER A 1 87 ? 7.421 -7.209 2.559 1.00 95.38 87 SER A CA 1
ATOM 641 C C . SER A 1 87 ? 6.389 -6.116 2.855 1.00 95.38 87 SER A C 1
ATOM 643 O O . SER A 1 87 ? 6.483 -5.476 3.901 1.00 95.38 87 SER A O 1
ATOM 645 N N . GLY A 1 88 ? 5.436 -5.864 1.951 1.00 94.44 88 GLY A N 1
ATOM 646 C CA . GLY A 1 88 ? 4.422 -4.818 2.114 1.00 94.44 88 GLY A CA 1
ATOM 647 C C . GLY A 1 88 ? 4.116 -4.026 0.842 1.00 94.44 88 GLY A C 1
ATOM 648 O O . GLY A 1 88 ? 4.574 -4.378 -0.247 1.00 94.44 88 GLY A O 1
ATOM 649 N N . MET A 1 89 ? 3.354 -2.943 1.021 1.00 94.00 89 MET A N 1
ATOM 650 C CA . MET A 1 89 ? 2.788 -2.077 -0.024 1.00 94.00 89 MET A CA 1
ATOM 651 C C . MET A 1 89 ? 3.208 -0.613 0.160 1.00 94.00 89 MET A C 1
ATOM 653 O O . MET A 1 89 ? 3.563 -0.237 1.282 1.00 94.00 89 MET A O 1
ATOM 657 N N . PHE A 1 90 ? 3.193 0.173 -0.918 1.00 84.88 90 PHE A N 1
ATOM 658 C CA . PHE A 1 90 ? 3.243 1.641 -0.886 1.00 84.88 90 PHE A CA 1
ATOM 659 C C . PHE A 1 90 ? 2.021 2.225 -1.585 1.00 84.88 90 PHE A C 1
ATOM 661 O O . PHE A 1 90 ? 1.594 1.635 -2.603 1.00 84.88 90 PHE A O 1
#

Sequence (90 aa):
MHDSTPPPIAGRAGPAPLPHVGRGDSAPTSADASAARLTPPEGSPRLSPGEEERRRHPRAPVDLLVGVKFDSVQQFLAVYAEDLSESGMF

Foldseek 3Di:
DDDPDDDDDPDDDDDDDDDDDDDDDDDDDDDDDDPPPPPDPDPDPDQDVVDDDPDPWDKDFDWDWDWDDDPVDPDIDTDTWGIDTPVGTD

Radius of gyration: 23.49 Å; chains: 1; bounding box: 62×48×52 Å

Secondary structure (DSSP, 8-state):
-----PPP-TT-PPPPPPPPP-----------------PPPTTS----TT-----SS--EEEEEEEEEE-TTSS-EEEEEEEEEETTEE-

pLDDT: mean 70.01, std 20.73, range [34.84, 96.88]